Protein AF-A0A536DMC6-F1 (afdb_monomer)

pLDDT: mean 94.81, std 6.14, range [49.62, 98.44]

Radius of gyration: 20.97 Å; Cα contacts (8 Å, |Δi|>4): 178; chains: 1; bounding box: 52×31×59 Å

Secondary structure (DSSP, 8-state):
--SSTT----EEE---HHHHT-SSHHHHHHHHHHHHHHHHHHHHHHHHTT---SEEEE--TTTHHHHTTSTT--EE---GGGT--TTGGGTT-S----------EEEEEETTEEEES---

Mean predicted a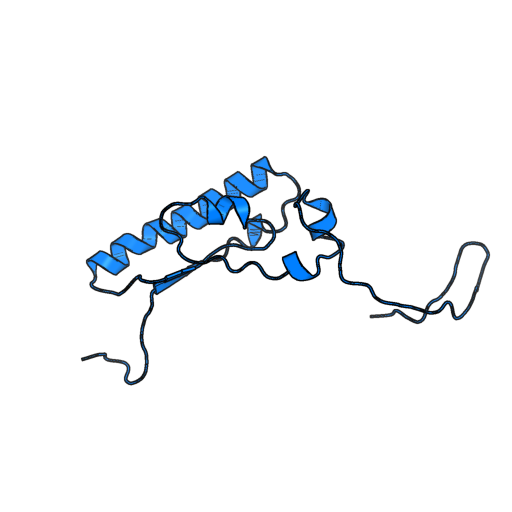ligned error: 4.23 Å

Structure (mmCIF, N/CA/C/O backbone):
data_AF-A0A536DMC6-F1
#
_entry.id   AF-A0A536DMC6-F1
#
loop_
_atom_site.group_PDB
_atom_site.id
_atom_site.type_symbol
_atom_site.label_atom_id
_atom_site.label_alt_id
_atom_site.label_comp_id
_atom_site.label_asym_id
_atom_site.label_entity_id
_atom_site.label_seq_id
_atom_site.pdbx_PDB_ins_code
_atom_site.Cartn_x
_atom_site.Cartn_y
_atom_site.Cartn_z
_atom_site.occupancy
_atom_site.B_iso_or_equiv
_atom_site.auth_seq_id
_atom_site.auth_comp_id
_atom_site.auth_asym_id
_atom_site.auth_atom_id
_atom_site.pdbx_PDB_model_num
ATOM 1 N N . MET A 1 1 ? 30.541 -10.691 -16.359 1.00 49.62 1 MET A N 1
ATOM 2 C CA . MET A 1 1 ? 30.407 -11.515 -15.136 1.00 49.62 1 MET A CA 1
ATOM 3 C C . MET A 1 1 ? 29.963 -10.567 -14.041 1.00 49.62 1 MET A C 1
ATOM 5 O O . MET A 1 1 ? 30.517 -9.482 -13.992 1.00 49.62 1 MET A O 1
ATOM 9 N N . SER A 1 2 ? 28.924 -10.905 -13.274 1.00 62.50 2 SER A N 1
ATOM 10 C CA . SER A 1 2 ? 28.471 -10.068 -12.153 1.00 62.50 2 SER A CA 1
ATOM 11 C C . SER A 1 2 ? 29.583 -9.974 -11.105 1.00 62.50 2 SER A C 1
ATOM 13 O O . SER A 1 2 ? 30.121 -11.009 -10.707 1.00 62.50 2 SER A O 1
ATOM 15 N N . ASP A 1 3 ? 29.898 -8.761 -10.647 1.00 80.50 3 ASP A N 1
ATOM 16 C CA . ASP A 1 3 ? 30.849 -8.511 -9.552 1.00 80.50 3 ASP A CA 1
ATOM 17 C C . ASP A 1 3 ? 30.288 -8.942 -8.181 1.00 80.50 3 ASP A C 1
ATOM 19 O O . ASP A 1 3 ? 30.953 -8.822 -7.154 1.00 80.50 3 ASP A O 1
ATOM 23 N N . THR A 1 4 ? 29.054 -9.457 -8.138 1.00 88.50 4 THR A N 1
ATOM 24 C CA . THR A 1 4 ? 28.392 -9.954 -6.926 1.00 88.50 4 THR A CA 1
ATOM 25 C C . THR A 1 4 ? 27.785 -11.340 -7.186 1.00 88.50 4 THR A C 1
ATOM 27 O O . THR A 1 4 ? 26.640 -11.454 -7.630 1.00 88.50 4 THR A O 1
ATOM 30 N N . PRO A 1 5 ? 28.548 -12.425 -6.951 1.00 92.56 5 PRO A N 1
ATOM 31 C CA . PRO A 1 5 ? 28.066 -13.789 -7.150 1.00 92.56 5 PRO A CA 1
ATOM 32 C C . PRO A 1 5 ? 26.815 -14.093 -6.311 1.00 92.56 5 PRO A C 1
ATOM 34 O O . PRO A 1 5 ? 26.792 -13.821 -5.113 1.00 92.56 5 PRO A O 1
ATOM 37 N N . GLY A 1 6 ? 25.792 -14.684 -6.933 1.00 94.38 6 GLY A N 1
ATOM 38 C CA . GLY A 1 6 ? 24.538 -15.065 -6.268 1.00 94.38 6 GLY A CA 1
ATOM 39 C C . GLY A 1 6 ? 23.519 -13.934 -6.085 1.00 94.38 6 GLY A C 1
ATOM 40 O O . GLY A 1 6 ? 22.486 -14.166 -5.465 1.00 94.38 6 GLY A O 1
ATOM 41 N N . VAL A 1 7 ? 23.790 -12.734 -6.610 1.00 94.06 7 VAL A N 1
ATOM 42 C CA . VAL A 1 7 ? 22.854 -11.602 -6.588 1.00 94.06 7 VAL A CA 1
ATOM 43 C C . VAL A 1 7 ? 22.364 -11.302 -7.998 1.00 94.06 7 VAL A C 1
ATOM 45 O O . VAL A 1 7 ? 23.163 -11.095 -8.913 1.00 94.06 7 VAL A O 1
ATOM 48 N N . GLU A 1 8 ? 21.043 -11.238 -8.143 1.00 92.19 8 GLU A N 1
ATOM 49 C CA . GLU A 1 8 ? 20.353 -10.884 -9.380 1.00 92.19 8 GLU A CA 1
ATOM 50 C C . GLU A 1 8 ? 19.533 -9.612 -9.153 1.00 92.19 8 GLU A C 1
ATOM 52 O O . GLU A 1 8 ? 18.702 -9.527 -8.248 1.00 92.19 8 GLU A O 1
ATOM 57 N N . LEU A 1 9 ? 19.799 -8.592 -9.967 1.00 93.62 9 LEU A N 1
ATOM 58 C CA . LEU A 1 9 ? 18.955 -7.407 -10.031 1.00 93.62 9 LEU A CA 1
ATOM 59 C C . LEU A 1 9 ? 17.748 -7.741 -10.915 1.00 93.62 9 LEU A C 1
ATOM 61 O O . LEU A 1 9 ? 17.938 -8.138 -12.057 1.00 93.62 9 LEU A O 1
ATOM 65 N N . HIS A 1 10 ? 16.527 -7.555 -10.411 1.00 95.25 10 HIS A N 1
ATOM 66 C CA . HIS A 1 10 ? 15.293 -7.756 -11.192 1.00 95.25 10 HIS A CA 1
ATOM 67 C C . HIS A 1 10 ? 14.565 -6.452 -11.531 1.00 95.25 10 HIS A C 1
ATOM 69 O O . HIS A 1 10 ? 13.702 -6.422 -12.406 1.00 95.25 10 HIS A O 1
ATOM 75 N N . GLY A 1 11 ? 14.919 -5.357 -10.862 1.00 96.56 11 GLY A N 1
ATOM 76 C CA . GLY A 1 11 ? 14.394 -4.043 -11.180 1.00 96.56 11 GLY A CA 1
ATOM 77 C C . GLY A 1 11 ? 14.374 -3.109 -9.984 1.00 96.56 11 GLY A C 1
ATOM 78 O O . GLY A 1 11 ? 15.272 -3.144 -9.143 1.00 96.56 11 GLY A O 1
ATOM 79 N N . LEU A 1 12 ? 13.375 -2.235 -9.955 1.00 97.88 12 LEU A N 1
ATOM 80 C CA . LEU A 1 12 ? 13.311 -1.078 -9.076 1.00 97.88 12 LEU A CA 1
ATOM 81 C C . LEU A 1 12 ? 12.052 -1.113 -8.221 1.00 97.88 12 LEU A C 1
ATOM 83 O O . LEU A 1 12 ? 10.996 -1.590 -8.634 1.00 97.88 12 LEU A O 1
ATOM 87 N N . MET A 1 13 ? 12.171 -0.558 -7.023 1.00 97.50 13 MET A N 1
ATOM 88 C CA . MET A 1 13 ? 11.070 -0.451 -6.086 1.00 97.50 13 MET A CA 1
ATOM 89 C C . MET A 1 13 ? 11.014 0.957 -5.500 1.00 97.50 13 MET A C 1
ATOM 91 O O . MET A 1 13 ? 12.044 1.522 -5.130 1.00 97.50 13 MET A O 1
ATOM 95 N N . GLY A 1 14 ? 9.810 1.519 -5.412 1.00 95.88 14 GLY A N 1
ATOM 96 C CA . GLY A 1 14 ? 9.548 2.774 -4.716 1.00 95.88 14 GLY A CA 1
ATOM 97 C C . GLY A 1 14 ? 8.193 2.734 -4.025 1.00 95.88 14 GLY A C 1
ATOM 98 O O . GLY A 1 14 ? 7.270 2.112 -4.520 1.00 95.88 14 GLY A O 1
ATOM 99 N N . TYR A 1 15 ? 8.058 3.401 -2.883 1.00 93.69 15 TYR A N 1
ATOM 100 C CA . TYR A 1 15 ? 6.836 3.365 -2.076 1.00 93.69 15 TYR A CA 1
ATOM 101 C C . TYR A 1 15 ? 6.336 4.783 -1.784 1.00 93.69 15 TYR A C 1
ATOM 103 O O . TYR A 1 15 ? 7.085 5.615 -1.262 1.00 93.69 15 TYR A O 1
ATOM 111 N N . GLU A 1 16 ? 5.068 5.083 -2.080 1.00 90.44 16 GLU A N 1
ATOM 112 C CA . GLU A 1 16 ? 4.458 6.407 -1.891 1.00 90.44 16 GLU A CA 1
ATOM 113 C C . GLU A 1 16 ? 3.988 6.629 -0.443 1.00 90.44 16 GLU A C 1
ATOM 115 O O . GLU A 1 16 ? 2.906 7.159 -0.198 1.00 90.44 16 GLU A O 1
ATOM 120 N N . GLY A 1 17 ? 4.805 6.243 0.542 1.00 78.31 17 GLY A N 1
ATOM 121 C CA . GLY A 1 17 ? 4.437 6.251 1.963 1.00 78.31 17 GLY A CA 1
ATOM 122 C C . GLY A 1 17 ? 3.790 7.548 2.466 1.00 78.31 17 GLY A C 1
ATOM 123 O O . GLY A 1 17 ? 2.748 7.469 3.112 1.00 78.31 17 GLY A O 1
ATOM 124 N N . PRO A 1 18 ? 4.314 8.746 2.133 1.00 84.12 18 PRO A N 1
ATOM 125 C CA . PRO A 1 18 ? 3.680 10.007 2.524 1.00 84.12 18 PRO A CA 1
ATOM 126 C C . PRO A 1 18 ? 2.278 10.236 1.939 1.00 84.12 18 PRO A C 1
ATOM 128 O O . PRO A 1 18 ? 1.520 11.016 2.504 1.00 84.12 18 PRO A O 1
ATOM 131 N N . ALA A 1 19 ? 1.941 9.608 0.808 1.00 89.88 19 ALA A N 1
ATOM 132 C CA . ALA A 1 19 ? 0.625 9.708 0.178 1.00 89.88 19 ALA A CA 1
ATOM 133 C C . ALA A 1 19 ? -0.368 8.668 0.725 1.00 89.88 19 ALA A C 1
ATOM 135 O O . ALA A 1 19 ? -1.567 8.933 0.743 1.00 89.88 19 ALA A O 1
ATOM 136 N N . ALA A 1 20 ? 0.125 7.518 1.197 1.00 82.75 20 ALA A N 1
ATOM 137 C CA . ALA A 1 20 ? -0.682 6.360 1.582 1.00 82.75 20 ALA A CA 1
ATOM 138 C C . ALA A 1 20 ? -1.751 6.637 2.652 1.00 82.75 20 ALA A C 1
ATOM 140 O O . ALA A 1 20 ? -2.766 5.965 2.628 1.00 82.75 20 ALA A O 1
ATOM 141 N N . GLY A 1 21 ? -1.530 7.603 3.554 1.00 86.88 21 GLY A N 1
ATOM 142 C CA . GLY A 1 21 ? -2.450 7.936 4.655 1.00 86.88 21 GLY A CA 1
ATOM 143 C C . GLY A 1 21 ? -3.197 9.265 4.502 1.00 86.88 21 GLY A C 1
ATOM 144 O O . GLY A 1 21 ? -3.649 9.838 5.492 1.00 86.88 21 GLY A O 1
ATOM 145 N N . ILE A 1 22 ? -3.240 9.843 3.297 1.00 93.69 22 ILE A N 1
ATOM 146 C CA . ILE A 1 22 ? -3.909 11.129 3.064 1.00 93.69 22 ILE A CA 1
ATOM 147 C C . ILE A 1 22 ? -5.403 10.892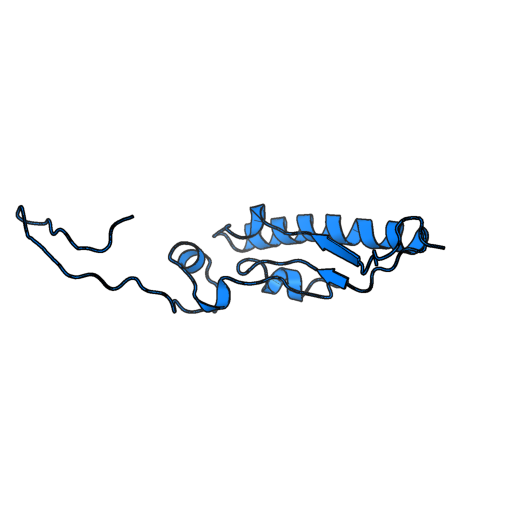 2.826 1.00 93.69 22 ILE A C 1
ATOM 149 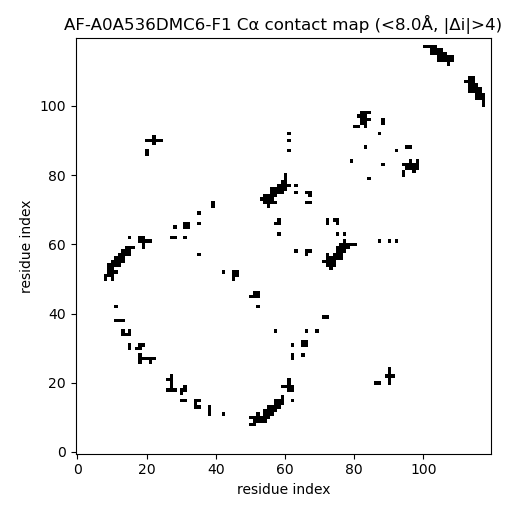O O . ILE A 1 22 ? -5.786 10.290 1.825 1.00 93.69 22 ILE A O 1
ATOM 153 N N . GLU A 1 23 ? -6.249 11.422 3.711 1.00 94.38 23 GLU A N 1
ATOM 154 C CA . GLU A 1 23 ? -7.713 11.315 3.593 1.00 94.38 23 GLU A CA 1
ATOM 155 C C . GLU A 1 23 ? -8.249 12.049 2.349 1.00 94.38 23 GLU A C 1
ATOM 157 O O . GLU A 1 23 ? -9.107 11.538 1.631 1.00 94.38 23 GLU A O 1
ATOM 162 N N . GLU A 1 24 ? -7.711 13.237 2.056 1.00 95.44 24 GLU A N 1
ATOM 163 C CA . GLU A 1 24 ? -8.113 14.051 0.907 1.00 95.44 24 GLU A CA 1
ATOM 164 C C . GLU A 1 24 ? -7.650 13.423 -0.418 1.00 95.44 24 GLU A C 1
ATOM 166 O O . GLU A 1 24 ? -6.459 13.408 -0.746 1.00 95.44 24 GLU A O 1
ATOM 171 N N . ARG A 1 25 ? -8.614 12.947 -1.210 1.00 94.81 25 ARG A N 1
ATOM 172 C CA . ARG A 1 25 ? -8.382 12.211 -2.459 1.00 94.81 25 ARG A CA 1
ATOM 173 C C . ARG A 1 25 ? -7.472 12.941 -3.453 1.00 94.81 25 ARG A C 1
ATOM 175 O O . ARG A 1 25 ? -6.515 12.343 -3.941 1.00 94.81 25 ARG A O 1
ATOM 182 N N . ASP A 1 26 ? -7.743 14.211 -3.740 1.00 96.38 26 ASP A N 1
ATOM 183 C CA . ASP A 1 26 ? -7.000 14.968 -4.760 1.00 96.38 26 ASP A CA 1
ATOM 184 C C . ASP A 1 26 ? -5.541 15.194 -4.346 1.00 96.38 26 ASP A C 1
ATOM 186 O O . ASP A 1 26 ? -4.606 15.060 -5.145 1.00 96.38 26 ASP A O 1
ATOM 190 N N . ARG A 1 27 ? -5.327 15.468 -3.055 1.00 96.75 27 ARG A N 1
ATOM 191 C CA . ARG A 1 27 ? -3.993 15.599 -2.472 1.00 96.75 27 ARG A CA 1
ATOM 192 C C . ARG A 1 27 ? -3.248 14.264 -2.467 1.00 96.75 27 ARG A C 1
ATOM 194 O O . ARG A 1 27 ? -2.066 14.241 -2.820 1.00 96.75 27 ARG A O 1
ATOM 201 N N . ARG A 1 28 ? -3.924 13.164 -2.114 1.00 96.56 28 ARG A N 1
ATOM 202 C CA . ARG A 1 28 ? -3.371 11.801 -2.170 1.00 96.56 28 ARG A CA 1
ATOM 203 C C . ARG A 1 28 ? -2.904 11.459 -3.580 1.00 96.56 28 ARG A C 1
ATOM 205 O O . ARG A 1 28 ? -1.759 11.051 -3.758 1.00 96.56 28 ARG A O 1
ATOM 212 N N . GLU A 1 29 ? -3.753 11.690 -4.578 1.00 96.69 29 GLU A N 1
ATOM 213 C CA . GLU A 1 29 ? -3.431 11.419 -5.979 1.00 96.69 29 GLU A CA 1
ATOM 214 C C . GLU A 1 29 ? -2.252 12.264 -6.471 1.00 96.69 29 GLU A C 1
ATOM 216 O O . GLU A 1 29 ? -1.311 11.726 -7.056 1.00 96.69 29 GLU A O 1
ATOM 221 N N . THR A 1 30 ? -2.253 13.565 -6.176 1.00 97.31 30 THR A N 1
ATOM 222 C CA . THR A 1 30 ? -1.158 14.469 -6.557 1.00 97.31 30 THR A CA 1
ATOM 223 C C . THR A 1 30 ? 0.179 13.998 -5.984 1.00 97.31 30 THR A C 1
ATOM 225 O O . THR A 1 30 ? 1.175 13.907 -6.703 1.00 97.31 30 THR A O 1
ATOM 228 N N . MET A 1 31 ? 0.212 13.667 -4.691 1.00 97.44 31 MET A N 1
ATOM 229 C CA . MET A 1 31 ? 1.440 13.234 -4.023 1.00 97.44 31 MET A CA 1
ATOM 230 C C . MET A 1 31 ? 1.905 11.848 -4.486 1.00 97.44 31 MET A C 1
ATOM 232 O O . MET A 1 31 ? 3.110 11.641 -4.642 1.00 97.44 31 MET A O 1
ATOM 236 N N . ALA A 1 32 ? 0.976 10.923 -4.745 1.00 97.50 32 ALA A N 1
ATOM 237 C CA . ALA A 1 32 ? 1.292 9.604 -5.284 1.00 97.50 32 ALA A CA 1
ATOM 238 C C . ALA A 1 32 ? 1.921 9.710 -6.681 1.00 97.50 32 ALA A C 1
ATOM 240 O O . ALA A 1 32 ? 3.000 9.166 -6.907 1.00 97.50 32 ALA A O 1
ATOM 241 N N . ARG A 1 33 ? 1.319 10.494 -7.589 1.00 97.44 33 ARG A N 1
ATOM 242 C CA . ARG A 1 33 ? 1.864 10.725 -8.939 1.00 97.44 33 ARG A CA 1
ATOM 243 C C . ARG A 1 33 ? 3.268 11.319 -8.895 1.00 97.44 33 ARG A C 1
ATOM 245 O O . ARG A 1 33 ? 4.168 10.771 -9.513 1.00 97.44 33 ARG A O 1
ATOM 252 N N . GLN A 1 34 ? 3.494 12.346 -8.074 1.00 96.81 34 GLN A N 1
ATOM 253 C CA . GLN A 1 34 ? 4.828 12.937 -7.907 1.00 96.81 34 GLN A CA 1
ATOM 254 C C . GLN A 1 34 ? 5.879 11.933 -7.407 1.00 96.81 34 GLN A C 1
ATOM 256 O O . GLN A 1 34 ? 7.055 12.042 -7.756 1.00 96.81 34 GLN A O 1
ATOM 261 N N . ALA A 1 35 ? 5.498 10.989 -6.542 1.00 96.69 35 ALA A N 1
ATOM 262 C CA . ALA A 1 35 ? 6.407 9.955 -6.056 1.00 96.69 35 ALA A CA 1
ATOM 263 C C . ALA A 1 35 ? 6.720 8.911 -7.133 1.00 96.69 35 ALA A C 1
ATOM 265 O O . ALA A 1 35 ? 7.882 8.550 -7.319 1.00 96.69 35 ALA A O 1
ATOM 266 N N . LEU A 1 36 ? 5.699 8.478 -7.862 1.00 97.88 36 LEU A N 1
ATOM 267 C CA . LEU A 1 36 ? 5.821 7.519 -8.949 1.00 97.88 36 LEU A CA 1
ATOM 268 C C . LEU A 1 36 ? 6.585 8.089 -10.153 1.00 97.88 36 LEU A C 1
ATOM 270 O O . LEU A 1 36 ? 7.424 7.389 -10.706 1.00 97.88 36 LEU A O 1
ATOM 274 N N . ASP A 1 37 ? 6.392 9.363 -10.503 1.00 97.38 37 ASP A N 1
ATOM 275 C CA . ASP A 1 37 ? 7.162 10.037 -11.558 1.00 97.38 37 ASP A CA 1
ATOM 276 C C . ASP A 1 37 ? 8.663 10.008 -11.243 1.00 97.38 37 ASP A C 1
ATOM 278 O O . ASP A 1 37 ? 9.488 9.736 -12.116 1.00 97.38 37 ASP A O 1
ATOM 282 N N . ARG A 1 38 ? 9.032 10.224 -9.970 1.00 96.69 38 ARG A N 1
ATOM 283 C CA . ARG A 1 38 ? 10.424 10.085 -9.522 1.00 96.69 38 ARG A CA 1
ATOM 284 C C . ARG A 1 38 ? 10.930 8.661 -9.730 1.00 96.69 38 ARG A C 1
ATOM 286 O O . ARG A 1 38 ? 11.993 8.510 -10.323 1.00 96.69 38 ARG A O 1
ATOM 293 N N . LEU A 1 39 ? 10.187 7.636 -9.306 1.00 97.62 39 LEU A N 1
ATOM 294 C CA . LEU A 1 39 ? 10.561 6.235 -9.541 1.00 97.62 39 LEU A CA 1
ATOM 295 C C . LEU A 1 39 ? 10.742 5.949 -11.041 1.00 97.62 39 LEU A C 1
ATOM 297 O O . LEU A 1 39 ? 11.796 5.471 -11.455 1.00 97.62 39 LEU A O 1
ATOM 301 N N . LEU A 1 40 ? 9.764 6.306 -11.870 1.00 97.75 40 LEU A N 1
ATOM 302 C CA . LEU A 1 40 ? 9.787 6.049 -13.310 1.00 97.75 40 LEU A CA 1
ATOM 303 C C . LEU A 1 40 ? 10.924 6.790 -14.020 1.00 97.75 40 LEU A C 1
ATOM 305 O O . LEU A 1 40 ? 11.568 6.220 -14.899 1.00 97.75 40 LEU A O 1
ATOM 309 N N . SER A 1 41 ? 11.258 8.010 -13.587 1.00 97.44 41 SER A N 1
ATOM 310 C CA . SER A 1 41 ? 12.414 8.746 -14.116 1.00 97.44 41 SER A CA 1
ATOM 311 C C . SER A 1 41 ? 13.757 8.042 -13.882 1.00 97.44 41 SER A C 1
ATOM 313 O O . SER A 1 41 ? 14.717 8.319 -14.597 1.00 97.44 41 SER A O 1
ATOM 315 N N . THR A 1 42 ? 13.834 7.106 -12.926 1.00 97.00 42 THR A N 1
ATOM 316 C CA . THR A 1 42 ? 15.046 6.303 -12.685 1.00 97.00 42 THR A CA 1
ATOM 317 C C . THR A 1 42 ? 15.120 5.045 -13.549 1.00 97.00 42 THR A C 1
ATOM 319 O O . THR A 1 42 ? 16.212 4.522 -13.764 1.00 97.00 42 THR A O 1
ATOM 322 N N . VAL A 1 43 ? 13.999 4.593 -14.120 1.00 97.31 43 VAL A N 1
ATOM 323 C CA . VAL A 1 43 ? 13.941 3.370 -14.936 1.00 97.31 43 VAL A CA 1
ATOM 324 C C . VAL A 1 43 ? 14.793 3.505 -16.199 1.00 97.31 43 VAL A C 1
ATOM 326 O O . VAL A 1 43 ? 15.572 2.605 -16.512 1.00 97.31 43 VAL A O 1
ATOM 329 N N . GLN A 1 44 ? 14.681 4.628 -16.919 1.00 95.50 44 GLN A N 1
ATOM 330 C CA . GLN A 1 44 ? 15.420 4.823 -18.171 1.00 95.50 44 GLN A CA 1
ATOM 331 C C . GLN A 1 44 ? 16.946 4.860 -17.958 1.00 95.50 44 GLN A C 1
ATOM 333 O O . GLN A 1 44 ? 17.631 4.097 -18.635 1.00 95.50 44 GLN A O 1
ATOM 338 N N . PRO A 1 45 ? 17.494 5.613 -16.980 1.00 97.56 45 PRO A N 1
ATOM 339 C CA . PRO A 1 45 ? 18.918 5.541 -16.648 1.00 97.56 45 PRO A CA 1
ATOM 340 C C . PRO A 1 45 ? 19.433 4.127 -16.343 1.00 97.56 45 PRO A C 1
ATOM 342 O O . PRO A 1 45 ? 20.538 3.781 -16.755 1.00 97.56 45 PRO A O 1
ATOM 345 N N . PHE A 1 46 ? 18.648 3.293 -15.650 1.00 96.06 46 PHE A N 1
ATOM 346 C CA . PHE A 1 46 ? 19.029 1.900 -15.387 1.00 96.06 46 PHE A CA 1
ATOM 347 C C . PHE A 1 46 ? 19.080 1.072 -16.675 1.00 96.06 46 PHE A C 1
ATOM 349 O O . PHE A 1 46 ? 20.053 0.351 -16.900 1.00 96.06 46 PHE A O 1
ATOM 356 N N . ARG A 1 47 ? 18.078 1.221 -17.549 1.00 94.75 47 ARG A N 1
ATOM 357 C CA . ARG A 1 47 ? 18.049 0.555 -18.861 1.00 94.75 47 ARG A CA 1
ATOM 358 C C . ARG A 1 47 ? 19.217 0.978 -19.746 1.00 94.75 47 ARG A C 1
ATOM 360 O O . ARG A 1 47 ? 19.864 0.118 -20.336 1.00 94.75 47 ARG A O 1
ATOM 367 N N . ASP A 1 48 ? 19.519 2.273 -19.799 1.00 97.12 48 ASP A N 1
ATOM 368 C CA . ASP A 1 48 ? 20.624 2.823 -20.596 1.00 97.12 48 ASP A CA 1
ATOM 369 C C . ASP A 1 48 ? 21.990 2.319 -20.107 1.00 97.12 48 ASP A C 1
ATOM 371 O O . ASP A 1 48 ? 22.908 2.116 -20.902 1.00 97.12 48 ASP A O 1
ATOM 375 N N . ALA A 1 49 ? 22.116 2.058 -18.804 1.00 95.62 49 ALA A N 1
ATOM 376 C CA . ALA A 1 49 ? 23.293 1.435 -18.202 1.00 95.62 49 ALA A CA 1
ATOM 377 C C . ALA A 1 49 ? 23.351 -0.098 -18.390 1.00 95.62 49 ALA A C 1
ATOM 379 O O . ALA A 1 49 ? 24.297 -0.736 -17.928 1.00 95.62 49 ALA A O 1
ATOM 380 N N . GLY A 1 50 ? 22.370 -0.698 -19.073 1.00 94.12 50 GLY A N 1
ATOM 381 C CA . GLY A 1 50 ? 22.306 -2.136 -19.339 1.00 94.12 50 GLY A CA 1
ATOM 382 C C . GLY A 1 50 ? 21.783 -2.974 -18.170 1.00 94.12 50 GLY A C 1
ATOM 383 O O . GLY A 1 50 ? 21.953 -4.194 -18.184 1.00 94.12 50 GLY A O 1
ATOM 384 N N . PHE A 1 51 ? 21.160 -2.354 -17.163 1.00 94.00 51 PHE A N 1
ATOM 385 C CA . PHE A 1 51 ? 20.565 -3.072 -16.039 1.00 94.00 51 PHE A CA 1
ATOM 386 C C . PHE A 1 51 ? 19.130 -3.534 -16.342 1.00 94.00 51 PHE A C 1
ATOM 388 O O . PHE A 1 51 ? 18.349 -2.789 -16.948 1.00 94.00 51 PHE A O 1
ATOM 395 N N . PRO A 1 52 ? 18.745 -4.740 -15.886 1.00 92.25 52 PRO A N 1
ATOM 396 C CA . PRO A 1 52 ? 17.370 -5.217 -15.974 1.00 92.25 52 PRO A CA 1
ATOM 397 C C . PRO A 1 52 ? 16.426 -4.349 -15.135 1.00 92.25 52 PRO A C 1
ATOM 399 O O . PRO A 1 52 ? 16.769 -3.858 -14.060 1.00 92.25 52 PRO A O 1
ATOM 402 N N . THR A 1 53 ? 15.214 -4.165 -15.651 1.00 95.50 53 THR A N 1
ATOM 403 C CA . THR A 1 53 ? 14.127 -3.387 -15.030 1.00 95.50 53 THR A CA 1
ATOM 404 C C . THR A 1 53 ? 12.792 -4.087 -15.281 1.00 95.50 53 THR A C 1
ATOM 406 O O . THR A 1 53 ? 11.804 -3.458 -15.659 1.00 95.50 53 THR A O 1
ATOM 409 N N . ASP A 1 54 ? 12.799 -5.413 -15.131 1.00 96.56 54 ASP A N 1
ATOM 410 C CA . ASP A 1 54 ? 11.648 -6.281 -15.400 1.00 96.56 54 ASP A CA 1
ATOM 411 C C . ASP A 1 54 ? 10.518 -6.021 -14.401 1.00 96.56 54 ASP A C 1
ATOM 413 O O . ASP A 1 54 ? 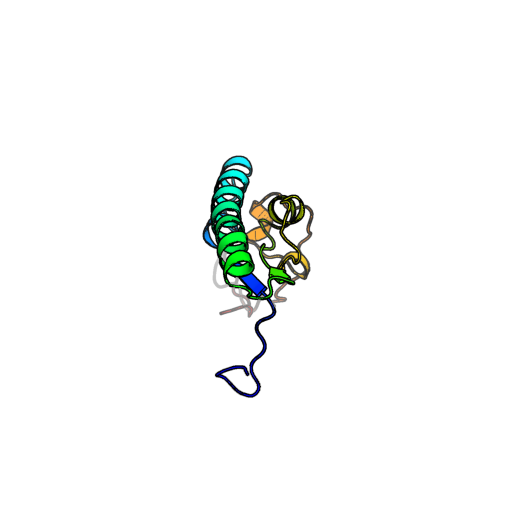9.341 -6.140 -14.738 1.00 96.56 54 ASP A O 1
ATOM 417 N N . ILE A 1 55 ? 10.892 -5.628 -13.180 1.00 98.12 55 ILE A N 1
ATOM 418 C CA . ILE A 1 55 ? 9.973 -5.266 -12.109 1.00 98.12 55 ILE A CA 1
ATOM 419 C C . ILE A 1 55 ? 10.144 -3.784 -11.770 1.00 98.12 55 ILE A C 1
ATOM 421 O O . ILE A 1 55 ? 11.226 -3.335 -11.399 1.00 98.12 55 ILE A O 1
ATOM 425 N N . VAL A 1 56 ? 9.058 -3.024 -11.854 1.00 98.38 56 VAL A N 1
ATOM 426 C CA . VAL A 1 56 ? 8.929 -1.693 -11.260 1.00 98.38 56 VAL A CA 1
ATOM 427 C C . VAL A 1 56 ? 7.767 -1.755 -10.278 1.00 98.38 56 VAL A C 1
ATOM 429 O O . VAL A 1 56 ? 6.599 -1.701 -10.667 1.00 98.38 56 VAL A O 1
ATOM 432 N N . SER A 1 57 ? 8.102 -1.940 -9.006 1.00 98.44 57 SER A N 1
ATOM 433 C CA . SER A 1 57 ? 7.142 -2.216 -7.939 1.00 98.44 57 SER A CA 1
ATOM 434 C C . SER A 1 57 ? 6.853 -0.968 -7.114 1.00 98.44 57 SER A C 1
ATOM 436 O O . SER A 1 57 ? 7.786 -0.285 -6.678 1.00 98.44 57 SER A O 1
ATOM 438 N N . ALA A 1 58 ? 5.572 -0.674 -6.890 1.00 98.31 58 ALA A N 1
ATOM 439 C CA . ALA A 1 58 ? 5.151 0.468 -6.087 1.00 98.31 58 ALA A CA 1
ATOM 440 C C . ALA A 1 58 ? 3.771 0.283 -5.450 1.00 98.31 58 ALA A C 1
ATOM 442 O O . ALA A 1 58 ? 3.175 -0.785 -5.530 1.00 98.31 58 ALA A O 1
ATOM 443 N N . GLY A 1 59 ? 3.230 1.324 -4.825 1.00 97.00 59 GLY A N 1
ATOM 444 C CA . GLY A 1 59 ? 1.849 1.339 -4.364 1.00 97.00 59 GLY A CA 1
ATOM 445 C C . GLY A 1 59 ? 1.675 0.934 -2.909 1.00 97.00 59 GLY A C 1
ATOM 446 O O . GLY A 1 59 ? 2.469 0.222 -2.305 1.00 97.00 59 GLY A O 1
ATOM 447 N N . SER A 1 60 ? 0.562 1.385 -2.352 1.00 96.25 60 SER A N 1
ATOM 448 C CA . SER A 1 60 ? 0.068 1.053 -1.021 1.00 96.25 60 SER A CA 1
ATOM 449 C C . SER A 1 60 ? -1.429 0.765 -1.108 1.00 96.25 60 SER A C 1
ATOM 451 O O . SER A 1 60 ? -2.045 0.981 -2.151 1.00 96.25 60 SER A O 1
ATOM 453 N N . THR A 1 61 ? -2.054 0.344 -0.008 1.00 96.38 61 THR A N 1
ATOM 454 C CA . THR A 1 61 ? -3.522 0.235 0.058 1.00 96.38 61 THR A CA 1
ATOM 455 C C . THR A 1 61 ? -4.217 1.560 -0.270 1.00 96.38 61 THR A C 1
ATOM 457 O O . THR A 1 61 ? -5.227 1.547 -0.963 1.00 96.38 61 THR A O 1
ATOM 460 N N . GLY A 1 62 ? -3.672 2.700 0.168 1.00 95.81 62 GLY A N 1
ATOM 461 C CA . GLY A 1 62 ? -4.269 4.019 -0.075 1.00 95.81 62 GLY A CA 1
ATOM 462 C C . GLY A 1 62 ? -4.044 4.562 -1.490 1.00 95.81 62 GLY A C 1
ATOM 463 O O . GLY A 1 62 ? -4.823 5.384 -1.974 1.00 95.81 62 GLY A O 1
ATOM 464 N N . THR A 1 63 ? 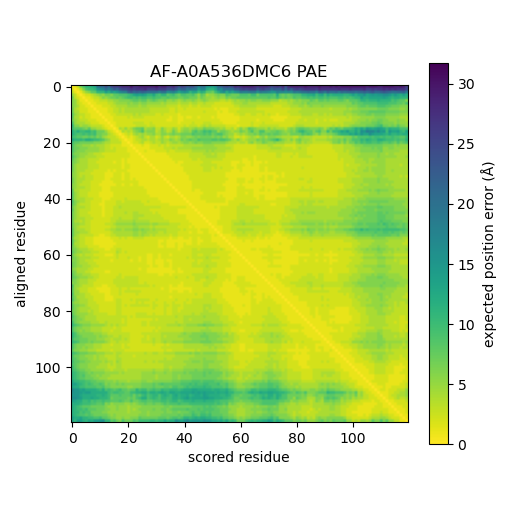-2.994 4.101 -2.177 1.00 97.06 63 THR A N 1
ATOM 465 C CA . THR A 1 63 ? -2.591 4.596 -3.509 1.00 97.06 63 THR A CA 1
ATOM 466 C C . THR A 1 63 ? -2.801 3.592 -4.640 1.00 97.06 63 THR A C 1
ATOM 468 O O . THR A 1 63 ? -2.534 3.931 -5.790 1.00 97.06 63 THR A O 1
ATOM 471 N N . TYR A 1 64 ? -3.301 2.386 -4.345 1.00 96.50 64 TYR A N 1
ATOM 472 C CA . TYR A 1 64 ? -3.384 1.262 -5.287 1.00 96.50 64 TYR A CA 1
ATOM 473 C C . TYR A 1 64 ? -4.024 1.627 -6.637 1.00 96.50 64 TYR A C 1
ATOM 475 O O . TYR A 1 64 ? -3.585 1.151 -7.681 1.00 96.50 64 TYR A O 1
ATOM 483 N N . ASP A 1 65 ? -5.050 2.479 -6.634 1.00 95.75 65 ASP A N 1
ATOM 484 C CA . ASP A 1 65 ? -5.809 2.855 -7.822 1.00 95.75 65 ASP A CA 1
ATOM 485 C C . ASP A 1 65 ? -5.110 3.921 -8.668 1.00 95.75 65 ASP A C 1
ATOM 487 O O . ASP A 1 65 ? -5.294 3.956 -9.884 1.00 95.75 65 ASP A O 1
ATOM 491 N N . VAL A 1 66 ? -4.297 4.774 -8.044 1.00 96.62 66 VAL A N 1
ATOM 492 C CA . VAL A 1 66 ? -3.425 5.724 -8.742 1.00 96.62 66 VAL A CA 1
ATOM 493 C C . VAL A 1 66 ? -2.230 4.976 -9.324 1.00 96.62 66 VAL A C 1
ATOM 495 O O . VAL A 1 66 ? -1.971 5.077 -10.522 1.00 96.62 66 VAL A O 1
ATOM 498 N N . THR A 1 67 ? -1.548 4.176 -8.502 1.00 97.56 67 THR A N 1
ATOM 499 C CA . THR A 1 67 ? -0.370 3.394 -8.895 1.00 97.56 67 THR A CA 1
ATOM 500 C C . THR A 1 67 ? -0.698 2.390 -9.996 1.00 97.56 67 THR A C 1
ATOM 502 O O . THR A 1 67 ? 0.015 2.317 -10.991 1.00 97.56 67 THR A O 1
ATOM 505 N N . GLY A 1 68 ? -1.819 1.674 -9.881 1.00 96.94 68 GLY A N 1
ATOM 506 C CA . GLY A 1 68 ? -2.251 0.685 -10.872 1.00 96.94 68 GLY A CA 1
ATOM 507 C C . GLY A 1 68 ? -2.685 1.263 -12.222 1.00 96.94 68 GLY A C 1
ATOM 508 O O . GLY A 1 68 ? -2.930 0.504 -13.154 1.00 96.94 68 GLY A O 1
ATOM 509 N N . ARG A 1 69 ? -2.795 2.593 -12.338 1.00 96.62 69 ARG A N 1
ATOM 510 C CA . ARG A 1 69 ? -3.081 3.309 -13.593 1.00 96.62 69 ARG A CA 1
ATOM 511 C C . ARG A 1 69 ? -1.850 4.014 -14.165 1.00 96.62 69 ARG A C 1
ATOM 513 O O . ARG A 1 69 ? -1.982 4.745 -15.143 1.00 96.62 69 ARG A O 1
ATOM 520 N N . MET A 1 70 ? -0.689 3.864 -13.532 1.00 97.00 70 MET A N 1
ATOM 521 C CA . MET A 1 70 ? 0.546 4.514 -13.946 1.00 97.00 70 MET A CA 1
ATOM 522 C C . MET A 1 70 ? 1.311 3.623 -14.927 1.00 97.00 70 MET A C 1
ATOM 524 O O . MET A 1 70 ? 1.758 2.533 -14.568 1.00 97.00 70 MET A O 1
ATOM 528 N N . ASP A 1 71 ? 1.502 4.105 -16.153 1.00 97.19 71 ASP A N 1
ATOM 529 C CA . ASP A 1 71 ? 2.278 3.382 -17.160 1.00 97.19 71 ASP A CA 1
ATOM 530 C C . ASP A 1 71 ? 3.728 3.175 -16.697 1.00 97.19 71 ASP A C 1
ATOM 532 O O . ASP A 1 71 ? 4.386 4.087 -16.198 1.00 97.19 71 ASP A O 1
ATOM 536 N N . GLY A 1 72 ? 4.239 1.958 -16.884 1.00 96.31 72 GLY A N 1
ATOM 537 C CA . GLY A 1 72 ? 5.597 1.577 -16.490 1.00 96.31 72 GLY A CA 1
ATOM 538 C C . GLY A 1 72 ? 5.718 0.979 -15.087 1.00 96.31 72 GLY A C 1
ATOM 539 O O . GLY A 1 72 ? 6.776 0.434 -14.785 1.00 96.31 72 GLY A O 1
ATOM 540 N N . ILE A 1 73 ? 4.661 1.012 -14.267 1.00 98.19 73 ILE A N 1
ATOM 541 C CA . ILE A 1 73 ? 4.564 0.197 -13.049 1.00 98.19 73 ILE A CA 1
ATOM 542 C C . ILE A 1 73 ? 4.130 -1.222 -13.422 1.00 98.19 73 ILE A C 1
ATOM 544 O O . ILE A 1 73 ? 3.220 -1.410 -14.228 1.00 98.19 73 ILE A O 1
ATOM 548 N N . THR A 1 74 ? 4.778 -2.227 -12.835 1.00 98.19 74 THR A N 1
ATOM 549 C CA . THR A 1 74 ? 4.528 -3.645 -13.142 1.00 98.19 74 THR A CA 1
ATOM 550 C C . THR A 1 74 ? 3.958 -4.425 -11.958 1.00 98.19 74 THR A C 1
ATOM 552 O O . THR A 1 74 ? 3.448 -5.525 -12.150 1.00 98.19 74 THR A O 1
ATOM 555 N N . GLU A 1 75 ? 4.052 -3.891 -10.737 1.00 98.19 75 GLU A N 1
ATOM 556 C CA . GLU A 1 75 ? 3.610 -4.553 -9.505 1.00 98.19 75 GLU A CA 1
ATOM 557 C C . GLU A 1 75 ? 3.051 -3.535 -8.495 1.00 98.19 75 GLU A C 1
ATOM 559 O O . GLU A 1 75 ? 3.575 -2.425 -8.372 1.00 98.19 75 GLU A O 1
ATOM 564 N N . ILE A 1 76 ? 2.001 -3.933 -7.761 1.00 97.69 76 ILE A N 1
ATOM 565 C CA . ILE A 1 76 ? 1.391 -3.161 -6.667 1.00 97.69 76 ILE A CA 1
ATOM 566 C C . ILE A 1 76 ? 1.652 -3.859 -5.321 1.00 97.69 76 ILE A C 1
ATOM 568 O O . ILE A 1 76 ? 1.339 -5.038 -5.178 1.00 97.69 76 ILE A O 1
ATOM 572 N N . GLN A 1 77 ? 2.130 -3.126 -4.310 1.00 97.12 77 GLN A N 1
ATOM 573 C CA . GLN A 1 77 ? 2.498 -3.649 -2.978 1.00 97.12 77 GLN A CA 1
ATOM 574 C C . GLN A 1 77 ? 1.401 -3.483 -1.905 1.00 97.12 77 GLN A C 1
ATOM 576 O O . GLN A 1 77 ? 1.685 -3.437 -0.706 1.00 97.12 77 GLN A O 1
ATOM 581 N N . ALA A 1 78 ? 0.133 -3.342 -2.299 1.00 96.50 78 ALA A N 1
ATOM 582 C CA . ALA A 1 78 ? -0.962 -3.132 -1.352 1.00 96.50 78 ALA A CA 1
ATOM 583 C C . ALA A 1 78 ? -1.106 -4.322 -0.381 1.00 96.50 78 ALA A C 1
ATOM 585 O O . ALA A 1 78 ? -1.109 -5.479 -0.797 1.00 96.50 78 ALA A O 1
ATOM 586 N N . GLY A 1 79 ? -1.263 -4.026 0.915 1.00 95.94 79 GLY A N 1
ATOM 587 C CA . GLY A 1 79 ? -1.308 -5.035 1.982 1.00 95.94 79 GLY A CA 1
ATOM 588 C C . GLY A 1 79 ? -2.543 -4.911 2.868 1.00 95.94 79 GLY A C 1
ATOM 589 O O . GLY A 1 79 ? -3.379 -5.810 2.897 1.00 95.94 79 GLY A O 1
ATOM 590 N N . SER A 1 80 ? -2.702 -3.774 3.553 1.00 96.38 80 SER A N 1
ATOM 591 C CA . SER A 1 80 ? -3.806 -3.557 4.503 1.00 96.38 80 SER A CA 1
ATOM 592 C C . SER A 1 80 ? -5.203 -3.688 3.899 1.00 96.38 80 SER A C 1
ATOM 594 O O . SER A 1 80 ? -6.135 -3.918 4.656 1.00 96.38 80 SER A O 1
ATOM 596 N N . TYR A 1 81 ? -5.363 -3.598 2.573 1.00 96.62 81 TYR A N 1
ATOM 597 C CA . TYR A 1 81 ? -6.660 -3.712 1.893 1.00 96.62 81 TYR A CA 1
ATOM 598 C C . TYR A 1 81 ? -7.437 -4.992 2.251 1.00 96.62 81 TYR A C 1
ATOM 600 O O . TYR A 1 81 ? -8.659 -5.012 2.157 1.00 96.62 81 TYR A O 1
ATOM 608 N N . VAL A 1 82 ? -6.734 -6.054 2.667 1.00 98.00 82 VAL A N 1
ATOM 609 C CA . VAL A 1 82 ? -7.330 -7.348 3.030 1.00 98.00 82 VAL A CA 1
ATOM 610 C C . VAL A 1 82 ? -8.007 -7.355 4.407 1.00 98.00 82 VAL A C 1
ATOM 612 O O . VAL A 1 82 ? -8.931 -8.134 4.620 1.00 98.00 82 VAL A O 1
ATOM 615 N N . LEU A 1 83 ? -7.558 -6.511 5.344 1.00 98.12 83 LEU A N 1
ATOM 616 C CA . LEU A 1 83 ? -8.064 -6.468 6.727 1.00 98.12 83 LEU A CA 1
ATOM 617 C C . LEU A 1 83 ? -8.689 -5.126 7.104 1.00 98.12 83 LEU A C 1
ATOM 619 O O . LEU A 1 83 ? -9.653 -5.097 7.871 1.00 98.12 83 LEU A O 1
ATOM 623 N N . MET A 1 84 ? -8.132 -4.046 6.559 1.00 97.62 84 MET A N 1
ATOM 624 C CA . MET A 1 84 ? -8.442 -2.653 6.861 1.00 97.62 84 MET A CA 1
ATOM 625 C C . MET A 1 84 ? -8.295 -2.302 8.351 1.00 97.62 84 MET A C 1
ATOM 627 O O . MET A 1 84 ? -8.104 -3.150 9.228 1.00 97.62 84 MET A O 1
ATOM 631 N N . ASP A 1 85 ? -8.331 -1.009 8.649 1.00 96.12 85 ASP A N 1
ATOM 632 C CA . ASP A 1 85 ? -8.300 -0.493 10.012 1.00 96.12 85 ASP A CA 1
ATOM 633 C C . ASP A 1 85 ? -9.027 0.857 10.111 1.00 96.12 85 ASP A C 1
ATOM 635 O O . ASP A 1 85 ? -9.558 1.403 9.138 1.00 96.12 85 ASP A O 1
ATOM 639 N N . THR A 1 86 ? -9.052 1.413 11.322 1.00 94.75 86 THR A N 1
ATOM 640 C CA . THR A 1 86 ? -9.710 2.692 11.610 1.00 94.75 86 THR A CA 1
ATOM 641 C C . THR A 1 86 ? -9.048 3.894 10.935 1.00 94.75 86 THR A C 1
ATOM 643 O O . THR A 1 86 ? -9.695 4.940 10.841 1.00 94.75 86 THR A O 1
ATOM 646 N N . ALA A 1 87 ? -7.795 3.788 10.481 1.00 93.69 87 ALA A N 1
ATOM 647 C CA . ALA A 1 87 ? -7.141 4.835 9.705 1.00 93.69 87 ALA A CA 1
ATOM 648 C C . ALA A 1 87 ? -7.605 4.769 8.245 1.00 93.69 87 ALA A C 1
AT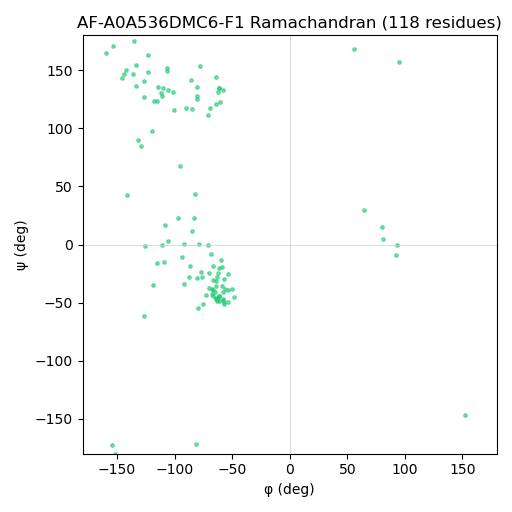OM 650 O O . ALA A 1 87 ? -8.191 5.736 7.758 1.00 93.69 87 ALA A O 1
ATOM 651 N N . TYR A 1 88 ? -7.481 3.607 7.596 1.00 94.00 88 TYR A N 1
ATOM 652 C CA . TYR A 1 88 ? -7.915 3.425 6.207 1.00 94.00 88 TYR A CA 1
ATOM 653 C C . TYR A 1 88 ? -9.427 3.609 6.012 1.00 94.00 88 TYR A C 1
ATOM 655 O O . TYR A 1 88 ? -9.867 4.056 4.951 1.00 94.00 88 TYR A O 1
ATOM 663 N N . GLY A 1 89 ? -10.242 3.339 7.039 1.00 92.62 89 GLY A N 1
ATOM 664 C CA . GLY A 1 89 ? -11.689 3.585 7.011 1.00 92.62 89 GLY A CA 1
ATOM 665 C C . GLY A 1 89 ? -12.087 5.052 6.781 1.00 92.62 89 GLY A C 1
ATOM 666 O O . GLY A 1 89 ? -13.243 5.327 6.465 1.00 92.62 89 GLY A O 1
ATOM 667 N N . LYS A 1 90 ? -11.150 6.000 6.905 1.00 92.62 90 LYS A N 1
ATOM 668 C CA . LYS A 1 90 ? -11.377 7.435 6.657 1.00 92.62 90 LYS A CA 1
ATOM 669 C C . LYS A 1 90 ? -11.036 7.869 5.232 1.00 92.62 90 LYS A C 1
ATOM 671 O O . LYS A 1 90 ? -11.360 8.981 4.835 1.00 92.62 90 LYS A O 1
ATOM 676 N N . GLU A 1 91 ? -10.392 7.007 4.451 1.00 91.50 91 GLU A N 1
ATOM 677 C CA . GLU A 1 91 ? -9.770 7.379 3.176 1.00 91.50 91 GLU A CA 1
ATOM 678 C C . GLU A 1 91 ? -10.676 7.211 1.947 1.00 91.50 91 GLU A C 1
ATOM 680 O O . GLU A 1 91 ? -10.242 7.469 0.815 1.00 91.50 91 GLU A O 1
ATOM 685 N N . GLY A 1 92 ? -11.921 6.764 2.152 1.00 91.62 92 GLY A N 1
ATOM 686 C CA . GLY A 1 92 ? -12.902 6.557 1.084 1.00 91.62 92 GLY A CA 1
ATOM 687 C C . GLY A 1 92 ? -12.511 5.459 0.087 1.00 91.62 92 GLY A C 1
ATOM 688 O O . GLY A 1 92 ? -12.846 5.556 -1.093 1.00 91.62 92 GLY A O 1
ATOM 689 N N . LEU A 1 93 ? -11.756 4.451 0.533 1.00 94.50 93 LEU A N 1
ATOM 690 C CA . LEU A 1 93 ? -11.351 3.301 -0.280 1.00 94.50 93 LEU A CA 1
ATOM 691 C C . LEU A 1 93 ? -12.510 2.295 -0.427 1.00 94.50 93 LEU A C 1
ATOM 693 O O . LEU A 1 93 ? -13.351 2.211 0.465 1.00 94.50 93 LEU A O 1
ATOM 697 N N . PRO A 1 94 ? -12.560 1.489 -1.505 1.00 96.31 94 PRO A N 1
ATOM 698 C CA . PRO A 1 94 ? -13.655 0.544 -1.742 1.00 96.31 94 PRO A CA 1
ATOM 699 C C . PRO A 1 94 ? -13.488 -0.791 -0.991 1.00 96.31 94 PRO A C 1
ATOM 701 O O . PRO A 1 94 ? -14.029 -1.808 -1.420 1.00 96.31 94 PRO A O 1
ATOM 704 N N . PHE A 1 95 ? -12.708 -0.809 0.090 1.00 96.94 95 PHE A N 1
ATOM 705 C CA . PHE A 1 95 ? -12.452 -1.995 0.908 1.00 96.94 95 PHE A CA 1
ATOM 706 C C . PHE A 1 95 ? -13.208 -1.892 2.235 1.00 96.94 95 PHE A C 1
ATOM 708 O O . PHE A 1 95 ? -13.434 -0.797 2.750 1.00 96.94 95 PHE A O 1
ATOM 715 N N . GLU A 1 96 ? -13.567 -3.036 2.808 1.00 96.56 96 GLU A N 1
ATOM 716 C CA . GLU A 1 96 ? -14.373 -3.118 4.029 1.00 96.56 96 GLU A CA 1
ATOM 717 C C . GLU A 1 96 ? -13.523 -3.542 5.235 1.00 96.56 96 GLU A C 1
ATOM 719 O O . GLU A 1 96 ? -12.557 -4.293 5.094 1.00 96.56 96 GLU A O 1
ATOM 724 N N . GLN A 1 97 ? -13.889 -3.077 6.438 1.00 97.44 97 GLN A N 1
ATOM 725 C CA . GLN A 1 97 ? -13.271 -3.537 7.686 1.00 97.44 97 GLN A CA 1
ATOM 726 C C . GLN A 1 97 ? -13.481 -5.044 7.846 1.00 97.44 97 GLN A C 1
ATOM 728 O O . GLN A 1 97 ? -14.624 -5.490 7.894 1.00 97.44 97 GLN A O 1
ATOM 733 N N . ALA A 1 98 ? -12.389 -5.801 7.969 1.00 97.62 98 ALA A N 1
ATOM 734 C CA . ALA A 1 98 ? -12.394 -7.253 8.160 1.00 97.62 98 ALA A CA 1
ATOM 735 C C . ALA A 1 98 ? -11.601 -7.714 9.402 1.00 97.62 98 ALA A C 1
ATOM 737 O O . ALA A 1 98 ? -11.559 -8.908 9.703 1.00 97.62 98 ALA A O 1
ATOM 738 N N . PHE A 1 99 ? -10.991 -6.788 10.149 1.00 97.25 99 PHE A N 1
ATOM 739 C CA . PHE A 1 99 ? -10.281 -7.074 11.397 1.00 97.25 99 PHE A CA 1
ATOM 740 C C . PHE A 1 99 ? -10.964 -6.441 12.614 1.00 97.25 99 PHE A C 1
ATOM 742 O O . PHE A 1 99 ? -11.321 -5.263 12.599 1.00 97.25 99 PHE A O 1
ATOM 749 N N . TRP A 1 100 ? -11.093 -7.205 13.700 1.00 96.62 100 TRP A N 1
ATOM 750 C CA . TRP A 1 100 ? -11.626 -6.728 14.976 1.00 96.62 100 TRP A CA 1
ATOM 751 C C . TRP A 1 100 ? -10.878 -7.358 16.144 1.00 96.62 100 TRP A C 1
ATOM 753 O O . TRP A 1 100 ? -10.438 -8.505 16.072 1.00 96.62 100 TRP A O 1
ATOM 763 N N . VAL A 1 101 ? -10.810 -6.621 17.250 1.00 96.88 101 VAL A N 1
ATOM 764 C CA . VAL A 1 101 ? -10.386 -7.148 18.549 1.00 96.88 101 VAL A CA 1
ATOM 765 C C . VAL A 1 101 ? -11.641 -7.401 19.379 1.00 96.88 101 VAL A C 1
ATOM 767 O O . VAL A 1 101 ? -12.382 -6.468 19.689 1.00 96.88 101 VAL A O 1
ATOM 770 N N . LEU A 1 102 ? -11.902 -8.666 19.709 1.00 97.62 102 LEU A N 1
ATOM 771 C CA . LEU A 1 102 ? -12.997 -9.049 20.598 1.00 97.62 102 LEU A CA 1
ATOM 772 C C . LEU A 1 102 ? -12.561 -8.850 22.053 1.00 97.62 102 LEU A C 1
ATOM 774 O O . LEU A 1 102 ? -11.520 -9.367 22.448 1.00 97.62 102 LEU A O 1
ATOM 778 N N . GLY A 1 103 ? -13.367 -8.132 22.835 1.00 96.81 103 GLY A N 1
ATOM 779 C CA . GLY A 1 103 ? -13.121 -7.904 24.258 1.00 96.81 103 GLY A CA 1
ATOM 780 C C . GLY A 1 103 ? -14.365 -8.126 25.118 1.00 96.81 103 GLY A C 1
ATOM 781 O O . GLY A 1 103 ? -15.500 -7.973 24.659 1.00 96.81 103 GLY A O 1
ATOM 782 N N . THR A 1 104 ? -14.139 -8.465 26.382 1.00 98.12 104 THR A N 1
ATOM 783 C CA . THR A 1 104 ? -15.148 -8.669 27.422 1.00 98.12 104 THR A CA 1
ATOM 784 C C . THR A 1 104 ? -15.143 -7.492 28.390 1.00 98.12 104 THR A C 1
ATOM 786 O O . THR A 1 104 ? -14.094 -7.086 28.888 1.00 98.12 104 THR A O 1
ATOM 789 N N . VAL A 1 105 ? -16.323 -6.955 28.712 1.00 97.69 105 VAL A N 1
ATOM 790 C CA . VAL A 1 105 ? -16.463 -5.959 29.785 1.00 97.69 105 VAL A CA 1
ATOM 791 C C . VAL A 1 105 ? -16.205 -6.635 31.132 1.00 97.69 105 VAL A C 1
ATOM 793 O O . VAL A 1 105 ? -16.951 -7.523 31.537 1.00 97.69 105 VAL A O 1
ATOM 796 N N . LEU A 1 106 ? -15.167 -6.188 31.837 1.00 97.81 106 LEU A N 1
ATOM 797 C CA . LEU A 1 106 ? -14.753 -6.736 33.129 1.00 97.81 106 LEU A CA 1
ATOM 798 C C . LEU A 1 106 ? -15.391 -5.999 34.313 1.00 97.81 106 LEU A C 1
ATOM 800 O O . LEU A 1 106 ? -15.648 -6.602 35.354 1.00 97.81 106 LEU A O 1
ATOM 804 N N . SER A 1 107 ? -15.610 -4.685 34.198 1.00 97.62 107 SER A N 1
ATOM 805 C CA . SER A 1 107 ? -16.155 -3.873 35.294 1.00 97.62 107 SER A CA 1
ATOM 806 C C . SER A 1 107 ? -16.785 -2.552 34.830 1.00 97.62 107 SER A C 1
ATOM 808 O O . SER A 1 107 ? -16.577 -2.097 33.704 1.00 97.62 107 SER A O 1
ATOM 810 N N . ARG A 1 108 ? -17.564 -1.926 35.727 1.00 97.56 108 ARG A N 1
ATOM 811 C CA . ARG A 1 108 ? -18.203 -0.611 35.551 1.00 97.56 108 ARG A CA 1
ATOM 812 C C . ARG A 1 108 ? -17.892 0.285 36.763 1.00 97.56 108 ARG A C 1
ATOM 814 O O . ARG A 1 108 ? -18.685 0.314 37.703 1.00 97.56 108 ARG A O 1
ATOM 821 N N . PRO A 1 109 ? -16.741 0.980 36.787 1.00 95.75 109 PRO A N 1
ATOM 822 C CA . PRO A 1 109 ? -16.269 1.694 37.979 1.00 95.75 109 PRO A CA 1
ATOM 823 C C . PRO A 1 109 ? -17.098 2.940 38.325 1.00 95.75 109 PRO A C 1
ATOM 825 O O . PRO A 1 109 ? -17.123 3.362 39.478 1.00 95.75 109 PRO A O 1
ATOM 828 N N . SER A 1 110 ? -17.778 3.541 37.345 1.00 96.25 110 SER A N 1
ATOM 829 C CA . SER A 1 110 ? -18.630 4.715 37.547 1.00 96.25 110 SER A CA 1
ATOM 830 C C . SER A 1 110 ? -19.739 4.800 36.493 1.00 96.25 110 SER A C 1
ATOM 832 O O . SER A 1 110 ? -19.789 4.041 35.518 1.00 96.25 110 SER A O 1
ATOM 834 N N . GLN A 1 111 ? -20.680 5.725 36.686 1.00 96.06 111 GLN A N 1
ATOM 835 C CA . GLN A 1 111 ? -21.694 6.014 35.677 1.00 96.06 111 GLN A CA 1
ATOM 836 C C . GLN A 1 111 ? -21.024 6.578 34.411 1.00 96.06 111 GLN A C 1
ATOM 838 O O . GLN A 1 111 ? -20.361 7.606 34.469 1.00 96.06 111 GLN A O 1
ATOM 843 N N . GLY A 1 11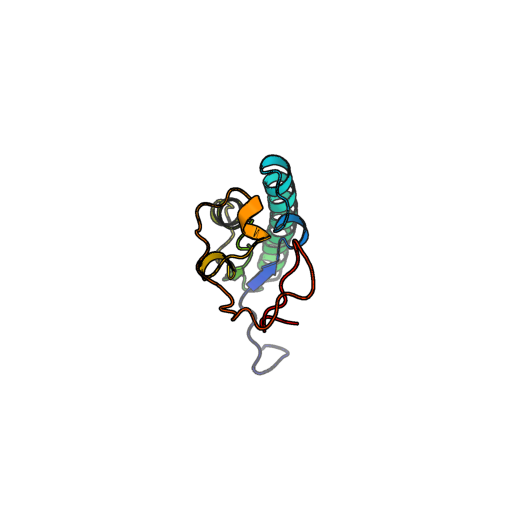2 ? -21.210 5.903 33.271 1.00 96.06 112 GLY A N 1
ATOM 844 C CA . GLY A 1 112 ? -20.660 6.316 31.973 1.00 96.06 112 GLY A CA 1
ATOM 845 C C . GLY A 1 112 ? -19.299 5.709 31.615 1.00 96.06 112 GLY A C 1
ATOM 846 O O . GLY A 1 112 ? -18.805 5.985 30.530 1.00 96.06 112 GLY A O 1
ATOM 847 N N . SER A 1 113 ? -18.714 4.869 32.477 1.00 96.75 113 SER A N 1
ATOM 848 C CA . SER A 1 113 ? -17.418 4.227 32.224 1.00 96.75 113 SER A CA 1
ATOM 849 C C . SER A 1 113 ? -17.488 2.709 32.375 1.00 96.75 113 SER A C 1
ATOM 851 O O . SER A 1 113 ? -18.145 2.201 33.286 1.00 96.75 113 SER A O 1
ATOM 853 N N . VAL A 1 114 ? -16.794 1.993 31.491 1.00 97.19 114 VAL A N 1
ATOM 854 C CA . VAL A 1 114 ? -16.605 0.537 31.525 1.00 97.19 114 VAL A CA 1
ATOM 855 C C . VAL A 1 114 ? -15.146 0.210 31.218 1.00 97.19 114 VAL A C 1
ATOM 857 O O . VAL A 1 114 ? -14.514 0.904 30.424 1.00 97.19 114 VAL A O 1
ATOM 860 N N . SER A 1 115 ? -14.630 -0.856 31.822 1.00 96.94 115 SER A N 1
ATOM 861 C CA . SER A 1 115 ? -13.307 -1.405 31.507 1.00 96.94 115 SER A CA 1
ATOM 862 C C . SER A 1 115 ? -13.466 -2.746 30.795 1.00 96.94 115 SER A C 1
ATOM 864 O O . SER A 1 115 ? -14.254 -3.582 31.243 1.00 96.94 115 SER A O 1
ATOM 866 N N . ALA A 1 116 ? -12.710 -2.963 29.719 1.00 97.75 116 ALA A N 1
ATOM 867 C CA . ALA A 1 116 ? -12.674 -4.211 28.955 1.00 97.75 116 ALA A CA 1
ATOM 868 C C . ALA A 1 116 ? -11.245 -4.778 28.879 1.00 97.75 116 ALA A C 1
ATOM 870 O O . ALA A 1 116 ? -10.284 -4.061 29.152 1.00 97.75 116 ALA A O 1
ATOM 871 N N . ASP A 1 117 ? -11.109 -6.055 28.524 1.00 97.38 117 ASP A N 1
ATOM 872 C CA . ASP A 1 117 ? -9.830 -6.787 28.449 1.00 97.38 117 ASP A CA 1
ATOM 873 C C . ASP A 1 117 ? -9.060 -6.633 27.118 1.00 97.38 117 ASP A C 1
ATOM 875 O O . ASP A 1 117 ? -8.062 -7.314 26.895 1.00 97.38 117 ASP A O 1
ATOM 879 N N . CYS A 1 118 ? -9.456 -5.698 26.253 1.00 96.81 118 CYS A N 1
ATOM 880 C 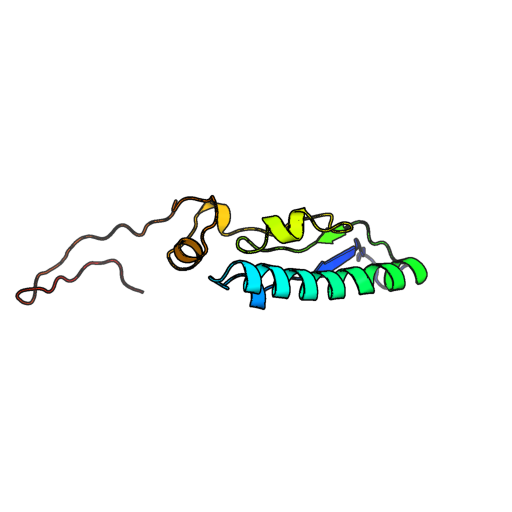CA . CYS A 1 118 ? -8.784 -5.378 24.990 1.00 96.81 118 CYS A CA 1
ATOM 881 C C . CYS A 1 118 ? -7.798 -4.197 25.147 1.00 96.81 118 CYS A C 1
ATOM 883 O O . CYS A 1 118 ? -8.040 -3.093 24.654 1.00 96.81 118 CYS A O 1
ATOM 885 N N . GLY A 1 119 ? -6.721 -4.422 25.909 1.00 92.75 119 GLY A N 1
ATOM 886 C CA . GLY A 1 119 ? -5.636 -3.456 26.145 1.00 92.75 119 GLY A CA 1
ATOM 887 C C . GLY A 1 119 ? -4.586 -3.385 25.023 1.00 92.75 119 GLY A C 1
ATOM 888 O O . GLY A 1 119 ? -4.769 -3.974 23.961 1.00 92.75 119 GLY A O 1
ATOM 889 N N . HIS A 1 120 ? -3.496 -2.650 25.278 1.00 89.69 120 HIS A N 1
ATOM 890 C CA . HIS A 1 120 ? -2.316 -2.556 24.403 1.00 89.69 120 HIS A CA 1
ATOM 891 C C . HIS A 1 120 ? -1.269 -3.624 24.733 1.00 89.69 120 HIS A C 1
ATOM 893 O O . HIS A 1 120 ? -1.242 -4.071 25.903 1.00 89.69 120 HIS A O 1
#

Nearest PDB structures (foldseek):
  4v15-assembly1_B  TM=9.430E-01  e=1.754E-07  Achromobacter xylosoxidans
  7yqa-assembly1_B  TM=9.317E-01  e=1.128E-06  Chlamydomonas reinhardtii
  7dib-assembly1_B  TM=9.322E-01  e=1.920E-06  Candidatus Filomicrobium marinum
  7yqa-assembly2_D  TM=9.291E-01  e=2.677E-06  Chlamydomonas reinhardtii
  7yqa-assembly2_C  TM=9.164E-01  e=5.205E-06  Chlamydomonas reinhardtii

Foldseek 3Di:
DDPDPPDADAADEFELVVLQQDQDPVSSLVSLVVRVVVLQVVRVVCVVVVHHHNAYEYEEQLCQVSQVPDPPHDYYPYDCLVAPDPRVVSNPHPGDHRDDDDWDFPDDPDVPDTDIPPDD

Sequence (120 aa):
MSDTPGVELHGLMGYEGPAAGIEERDRRETMARQALDRLLSTVQPFRDAGFPTDIVSAGSTGTYDVTGRMDGITEIQAGSYVLMDTAYGKEGLPFEQAFWVLGTVLSRPSQGSVSADCGH

Solvent-accessible surface area (backbone atoms only — not comparable to full-atom values): 7369 Å² total; per-residue (Å²): 131,75,96,48,85,96,65,80,78,52,47,48,76,48,71,41,64,89,24,36,79,42,51,55,62,70,61,19,49,55,48,32,49,60,45,49,52,56,50,56,66,50,49,57,61,38,47,77,70,71,43,61,64,80,36,28,34,28,32,29,56,66,33,40,77,59,45,75,68,40,88,81,55,70,43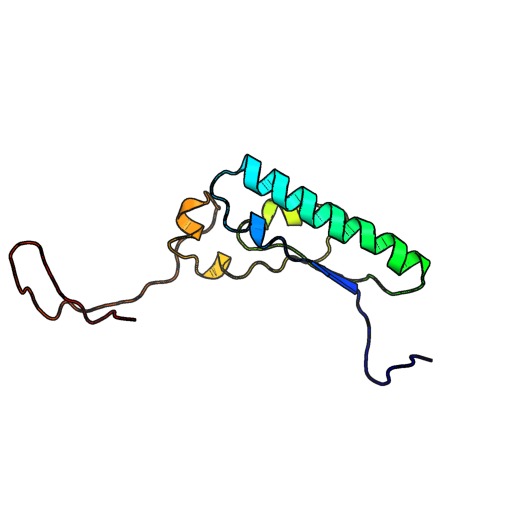,75,62,54,60,56,58,76,30,43,47,85,69,59,70,64,43,79,60,101,59,61,80,67,63,83,86,87,64,52,80,77,48,64,91,50,95,96,46,72,44,58,74,68,74,134